Protein AF-A0A5B0PL78-F1 (afdb_monomer_lite)

Radius of gyration: 10.69 Å; chains: 1; bounding box: 26×30×20 Å

Secondary structure (DSSP, 8-state):
-PPBB---TT--EEEEEE-TTSEEEEEES-HHHHHHHHHTT-B-SEEEGGG-----

Organism: NCBI:txid56615

Structure (mmCIF, N/CA/C/O backbone):
data_AF-A0A5B0PL78-F1
#
_entry.id   AF-A0A5B0PL78-F1
#
loop_
_atom_site.group_PDB
_atom_site.id
_atom_site.type_symbol
_atom_site.label_atom_id
_atom_site.label_alt_id
_atom_site.label_comp_id
_atom_site.label_asym_id
_atom_site.label_entity_id
_atom_site.label_seq_id
_atom_site.pdbx_PDB_ins_code
_atom_site.Cartn_x
_atom_site.Cartn_y
_atom_site.Cartn_z
_atom_site.occupancy
_atom_site.B_iso_or_equiv
_atom_site.auth_seq_id
_atom_site.auth_comp_id
_atom_site.auth_asym_id
_atom_site.auth_atom_id
_atom_site.pdbx_PDB_model_num
ATOM 1 N N . MET A 1 1 ? 0.748 18.736 8.034 1.00 58.84 1 MET A N 1
ATOM 2 C CA . MET A 1 1 ? -0.443 17.898 7.777 1.00 58.84 1 MET A CA 1
ATOM 3 C C . MET A 1 1 ? 0.068 16.533 7.354 1.00 58.84 1 MET A C 1
ATOM 5 O O . MET A 1 1 ? 1.195 16.503 6.873 1.00 58.84 1 MET A O 1
ATOM 9 N N . PRO A 1 2 ? -0.669 15.434 7.573 1.00 69.06 2 PRO A N 1
ATOM 10 C CA . PRO A 1 2 ? -0.324 14.169 6.936 1.00 69.06 2 PRO A CA 1
ATOM 11 C C . PRO A 1 2 ? -0.241 14.395 5.424 1.00 69.06 2 PRO A C 1
ATOM 13 O O . PRO A 1 2 ? -1.114 15.057 4.863 1.00 69.06 2 PRO A O 1
ATOM 16 N N . GLU A 1 3 ? 0.840 13.943 4.800 1.00 86.00 3 GLU A N 1
ATOM 17 C CA . GLU A 1 3 ? 1.030 14.092 3.359 1.00 86.00 3 GLU A CA 1
ATOM 18 C C . GLU A 1 3 ? 0.518 12.831 2.664 1.00 86.00 3 GLU A C 1
ATOM 20 O O . GLU A 1 3 ? 0.732 11.711 3.140 1.00 86.00 3 GLU A O 1
ATOM 25 N N . GLU A 1 4 ? -0.183 13.018 1.551 1.00 91.12 4 GLU A N 1
ATOM 26 C CA . GLU A 1 4 ? -0.593 11.920 0.681 1.00 91.12 4 GLU A CA 1
ATOM 27 C C . GLU A 1 4 ? 0.615 11.385 -0.099 1.00 91.12 4 GLU A C 1
ATOM 29 O O . GLU A 1 4 ? 1.581 12.113 -0.355 1.00 91.12 4 GLU A O 1
ATOM 34 N N . PHE A 1 5 ? 0.568 10.116 -0.507 1.00 90.50 5 PHE A N 1
ATOM 35 C CA . PHE A 1 5 ? 1.545 9.579 -1.454 1.00 90.50 5 PHE A CA 1
ATOM 36 C C . PHE A 1 5 ? 0.896 8.951 -2.679 1.00 90.50 5 PHE A C 1
ATOM 38 O O . PHE A 1 5 ? -0.195 8.386 -2.632 1.00 90.50 5 PHE A O 1
ATOM 45 N N . SER A 1 6 ? 1.622 9.022 -3.793 1.00 91.75 6 SER A N 1
ATOM 46 C CA . SER A 1 6 ? 1.180 8.464 -5.067 1.00 91.75 6 SER A CA 1
ATOM 47 C C . SER A 1 6 ? 1.468 6.966 -5.144 1.00 91.75 6 SER A C 1
ATOM 49 O O . SER A 1 6 ? 2.601 6.528 -4.946 1.00 91.75 6 SER A O 1
ATOM 51 N N . PHE A 1 7 ? 0.474 6.179 -5.533 1.00 95.06 7 PHE A N 1
ATOM 52 C CA . PHE A 1 7 ? 0.610 4.755 -5.841 1.00 95.06 7 PHE A CA 1
ATOM 53 C C . PHE A 1 7 ? -0.101 4.438 -7.157 1.00 95.06 7 PHE A C 1
ATOM 55 O O . PHE A 1 7 ? -0.810 5.272 -7.723 1.00 95.06 7 PHE A O 1
ATOM 62 N N . GLN A 1 8 ? 0.133 3.241 -7.681 1.00 95.56 8 GLN A N 1
ATOM 63 C CA . GLN A 1 8 ? -0.468 2.761 -8.919 1.00 95.56 8 GLN A CA 1
ATOM 64 C C . GLN A 1 8 ? -0.978 1.329 -8.752 1.00 95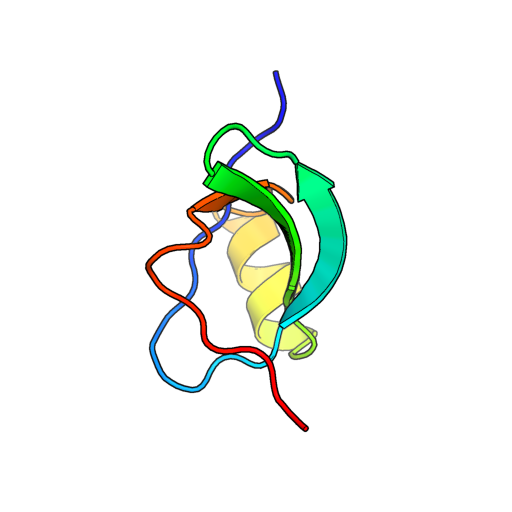.56 8 GLN A C 1
ATOM 66 O O . GLN A 1 8 ? -0.673 0.651 -7.772 1.00 95.56 8 GLN A O 1
ATOM 71 N N . ALA A 1 9 ? -1.746 0.854 -9.732 1.00 96.25 9 ALA A N 1
ATOM 72 C CA . ALA A 1 9 ? -2.225 -0.523 -9.738 1.00 96.25 9 ALA A CA 1
ATOM 73 C C . ALA A 1 9 ? -1.062 -1.522 -9.579 1.00 96.25 9 ALA A C 1
ATOM 75 O O . ALA A 1 9 ? -0.019 -1.381 -10.222 1.00 96.25 9 ALA A O 1
ATOM 76 N N . ASN A 1 10 ? -1.288 -2.554 -8.761 1.00 94.75 10 ASN A N 1
ATOM 77 C CA . ASN A 1 10 ? -0.319 -3.587 -8.371 1.00 94.75 10 ASN A CA 1
ATOM 78 C C . ASN A 1 10 ? 0.799 -3.138 -7.414 1.00 94.75 10 ASN A C 1
ATOM 80 O O . ASN A 1 10 ? 1.703 -3.930 -7.144 1.00 94.75 10 ASN A O 1
ATOM 84 N N . ASP A 1 11 ? 0.752 -1.917 -6.873 1.00 96.50 11 ASP A N 1
ATOM 85 C CA . ASP A 1 11 ? 1.563 -1.602 -5.699 1.00 96.50 11 ASP A CA 1
ATOM 86 C C . ASP A 1 11 ? 1.156 -2.449 -4.499 1.00 96.50 11 ASP A C 1
ATOM 88 O O . ASP A 1 11 ? -0.028 -2.620 -4.217 1.00 96.50 11 ASP A O 1
ATOM 92 N N . ILE A 1 12 ? 2.156 -2.938 -3.767 1.00 97.06 12 ILE A N 1
ATOM 93 C CA . ILE A 1 12 ? 1.944 -3.573 -2.470 1.00 97.06 12 ILE A CA 1
ATOM 94 C C . ILE A 1 12 ? 2.283 -2.554 -1.392 1.00 97.06 12 ILE A C 1
ATOM 96 O O . ILE A 1 12 ? 3.397 -2.023 -1.346 1.00 97.06 12 ILE A O 1
ATOM 100 N N . ILE A 1 13 ? 1.307 -2.282 -0.536 1.00 97.00 13 ILE A N 1
ATOM 101 C CA . ILE A 1 13 ? 1.382 -1.263 0.504 1.00 97.00 13 ILE A CA 1
ATOM 102 C C . ILE A 1 13 ? 1.252 -1.964 1.853 1.00 97.00 13 ILE A C 1
ATOM 104 O O . ILE A 1 13 ? 0.300 -2.709 2.083 1.00 97.00 13 ILE A O 1
ATOM 108 N N . ALA A 1 14 ? 2.202 -1.723 2.752 1.00 96.81 14 ALA A N 1
ATOM 109 C CA . ALA A 1 14 ? 2.061 -2.102 4.149 1.00 96.81 14 ALA A CA 1
ATOM 110 C C . ALA A 1 14 ? 1.177 -1.068 4.849 1.00 96.81 14 ALA A C 1
ATOM 112 O O . ALA A 1 14 ? 1.591 0.076 5.036 1.00 96.81 14 ALA A O 1
ATOM 113 N N . ILE A 1 15 ? -0.041 -1.464 5.219 1.00 96.56 15 ILE A N 1
ATOM 114 C CA . ILE A 1 15 ? -0.954 -0.616 5.990 1.00 96.56 15 ILE A CA 1
ATO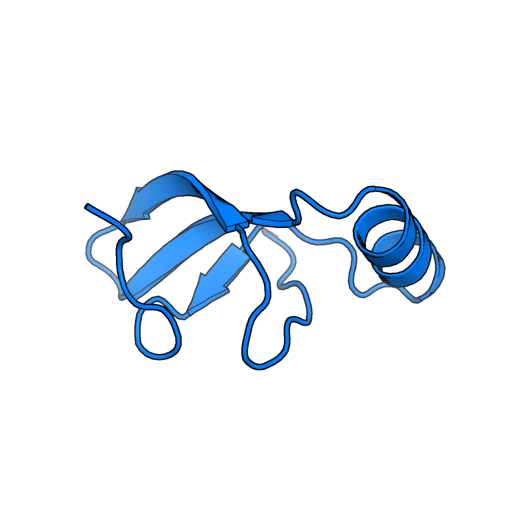M 115 C C . ILE A 1 15 ? -0.518 -0.613 7.457 1.00 96.56 15 ILE A C 1
ATOM 117 O O . ILE A 1 15 ? -0.374 -1.669 8.072 1.00 96.56 15 ILE A O 1
ATOM 121 N N . THR A 1 16 ? -0.315 0.579 8.017 1.00 96.00 16 THR A N 1
ATOM 122 C CA . THR A 1 16 ? 0.135 0.790 9.403 1.00 96.00 16 THR A CA 1
ATOM 123 C C . THR A 1 16 ? -0.977 1.306 10.313 1.00 96.00 16 THR A C 1
ATOM 125 O O . THR A 1 16 ? -0.948 1.038 11.514 1.00 96.00 16 THR A O 1
ATOM 128 N N . GLN A 1 17 ? -1.980 1.997 9.759 1.00 96.12 17 GLN A N 1
ATOM 129 C CA . GLN A 1 17 ? -3.178 2.439 10.476 1.00 96.12 17 GLN A CA 1
ATOM 130 C C . GLN A 1 17 ? -4.375 2.508 9.522 1.00 96.12 17 GLN A C 1
ATOM 132 O O . GLN A 1 17 ? -4.258 2.979 8.392 1.00 96.12 17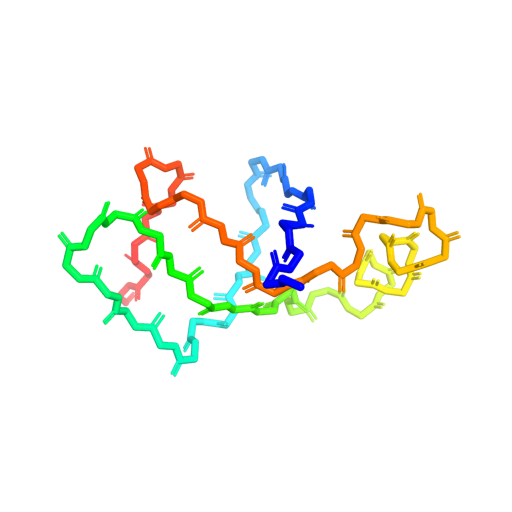 GLN A O 1
ATOM 137 N N . THR A 1 18 ? -5.536 2.064 9.999 1.00 96.00 18 THR A N 1
ATOM 138 C CA . THR A 1 18 ? -6.818 2.214 9.306 1.00 96.00 18 THR A CA 1
ATOM 139 C C . THR A 1 18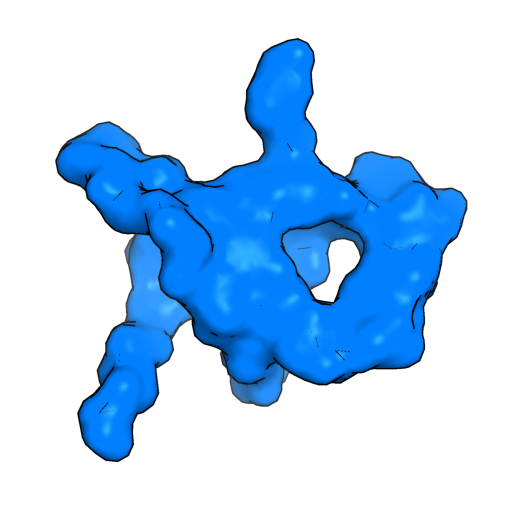 ? -7.706 3.162 10.096 1.00 96.00 18 THR A C 1
ATOM 141 O O . THR A 1 18 ? -8.021 2.866 11.250 1.00 96.00 18 THR A O 1
ATOM 144 N N . ASP A 1 19 ? -8.154 4.249 9.477 1.00 94.62 19 ASP A N 1
ATOM 145 C CA . ASP A 1 19 ? -9.121 5.168 10.071 1.00 94.62 19 ASP A CA 1
ATOM 146 C C . ASP A 1 19 ? -10.507 5.023 9.404 1.00 94.62 19 ASP A C 1
ATOM 148 O O . ASP A 1 19 ? -10.615 4.626 8.235 1.00 94.62 19 ASP A O 1
ATOM 152 N N . PRO A 1 20 ? -11.603 5.288 10.144 1.00 94.69 20 PRO A N 1
ATOM 153 C CA . PRO A 1 20 ? -12.971 5.112 9.651 1.00 94.69 20 PRO A CA 1
ATOM 154 C C . PRO A 1 20 ? -13.431 6.208 8.675 1.00 94.69 20 PRO A C 1
ATOM 156 O O . PRO A 1 20 ? -14.519 6.100 8.116 1.00 94.69 20 PRO A O 1
ATOM 159 N N . ASP A 1 21 ? -12.637 7.260 8.474 1.00 94.69 21 ASP A N 1
ATOM 160 C CA . ASP A 1 21 ? -12.926 8.366 7.552 1.00 94.69 21 ASP A CA 1
ATOM 161 C C . ASP A 1 21 ? -12.552 8.062 6.088 1.00 94.69 21 ASP A C 1
ATOM 163 O O . ASP A 1 21 ? -12.810 8.878 5.202 1.00 94.69 21 ASP A O 1
ATOM 167 N N . GLY A 1 22 ? -11.983 6.880 5.829 1.00 94.94 22 GLY A N 1
ATOM 168 C CA . GLY A 1 22 ? -11.573 6.437 4.498 1.00 94.94 22 GLY A CA 1
ATOM 169 C C . GLY A 1 22 ? -10.134 6.797 4.128 1.00 94.94 22 GLY A C 1
ATOM 170 O O . GLY A 1 22 ? -9.703 6.457 3.027 1.00 94.94 22 GLY A O 1
ATOM 171 N N . TRP A 1 23 ? -9.379 7.426 5.029 1.00 95.56 23 TRP A N 1
ATOM 172 C CA . TRP A 1 23 ? -7.968 7.742 4.835 1.00 95.56 23 TRP A CA 1
ATOM 173 C C . TRP A 1 23 ? -7.111 6.831 5.697 1.00 95.56 23 TRP A C 1
ATOM 175 O O . TRP A 1 23 ? -7.184 6.838 6.919 1.00 95.56 23 T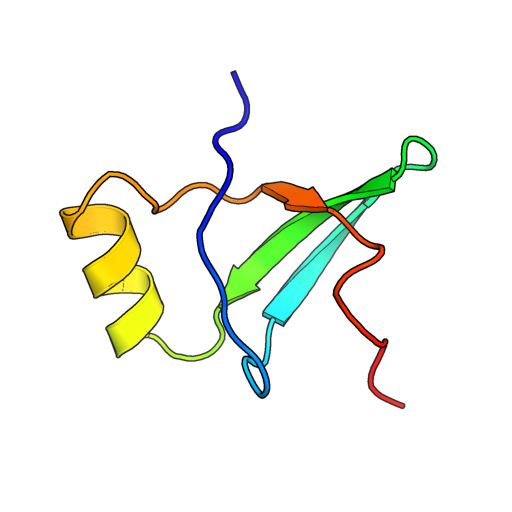RP A O 1
ATOM 185 N N . TRP A 1 24 ? -6.315 5.985 5.060 1.00 96.50 24 TRP A N 1
ATOM 186 C CA . TRP A 1 24 ? -5.442 5.047 5.756 1.00 96.50 24 TRP A CA 1
ATOM 187 C C . TRP A 1 24 ? -4.004 5.523 5.714 1.00 96.50 24 TRP A C 1
ATOM 189 O O . TRP A 1 24 ? -3.635 6.349 4.879 1.00 96.50 24 TRP A O 1
ATOM 199 N N . GLN A 1 25 ? -3.190 4.975 6.612 1.00 96.44 25 GLN A N 1
ATOM 200 C CA . GLN A 1 25 ? -1.752 5.181 6.599 1.00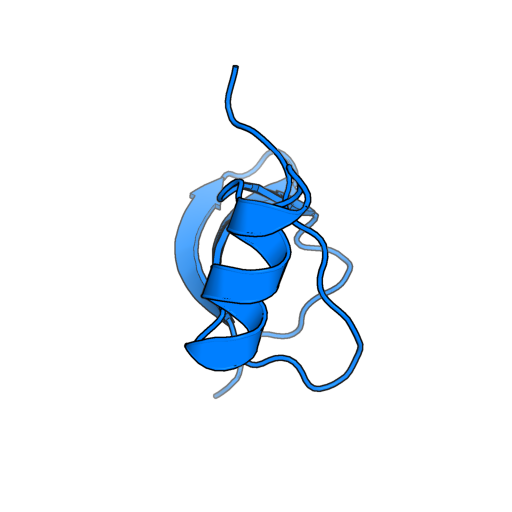 96.44 25 GLN A CA 1
ATOM 201 C C . GLN A 1 25 ? -1.026 3.914 6.166 1.00 96.44 25 GLN A C 1
ATOM 203 O O . GLN A 1 25 ? -1.383 2.805 6.574 1.00 96.44 25 GLN A O 1
ATOM 208 N N . GLY A 1 26 ? 0.020 4.083 5.365 1.00 95.69 26 GLY A N 1
ATOM 209 C CA . GLY A 1 26 ? 0.859 2.986 4.917 1.00 95.69 26 GLY A CA 1
ATOM 210 C C . GLY A 1 26 ? 2.102 3.432 4.164 1.00 95.69 26 GLY A C 1
ATOM 211 O O . GLY A 1 26 ? 2.346 4.619 3.954 1.00 95.69 26 GLY A O 1
ATOM 212 N N . GLU A 1 27 ? 2.896 2.447 3.759 1.00 95.75 27 GLU A N 1
ATOM 213 C CA . GLU A 1 27 ? 4.117 2.647 2.982 1.00 95.75 27 GLU A CA 1
ATOM 214 C C . GLU A 1 27 ? 4.227 1.642 1.830 1.00 95.75 27 GLU A C 1
ATOM 216 O O . GLU A 1 27 ? 3.847 0.477 1.959 1.00 95.75 27 GLU A O 1
ATOM 221 N N . LEU A 1 28 ? 4.769 2.082 0.690 1.00 96.69 28 LEU A N 1
ATOM 222 C CA . LEU A 1 28 ? 5.083 1.189 -0.430 1.00 96.69 28 LEU A CA 1
ATOM 223 C C . LEU A 1 28 ? 6.134 0.164 -0.003 1.00 96.69 28 LEU A C 1
ATOM 225 O O . LEU A 1 28 ? 7.216 0.557 0.429 1.00 96.69 28 LEU A O 1
ATOM 229 N N . LEU A 1 29 ? 5.886 -1.130 -0.209 1.00 96.50 29 LEU A N 1
ATOM 230 C CA . LEU A 1 29 ? 6.903 -2.163 0.023 1.00 96.50 29 LEU A CA 1
ATOM 231 C C . LEU A 1 29 ? 8.059 -2.092 -0.986 1.00 96.50 29 LEU A C 1
ATOM 233 O O . LEU A 1 29 ? 9.168 -2.518 -0.677 1.00 96.50 29 LEU A O 1
ATOM 237 N N . ASP A 1 30 ? 7.829 -1.516 -2.167 1.00 96.44 30 ASP A N 1
ATOM 238 C CA . ASP A 1 30 ? 8.892 -1.227 -3.131 1.00 96.44 30 ASP A CA 1
ATOM 239 C C . ASP A 1 30 ? 9.734 -0.022 -2.669 1.00 96.44 30 ASP A C 1
ATOM 241 O O . ASP A 1 30 ? 9.344 1.141 -2.800 1.00 96.44 30 ASP A O 1
ATOM 245 N N . ASP A 1 31 ? 10.924 -0.316 -2.143 1.00 95.25 31 ASP A N 1
ATOM 246 C CA . ASP A 1 31 ? 11.911 0.659 -1.669 1.00 95.25 31 ASP A CA 1
ATOM 247 C C . ASP A 1 31 ? 12.353 1.670 -2.739 1.00 95.25 31 ASP A C 1
ATOM 249 O O . ASP A 1 31 ? 12.611 2.835 -2.418 1.00 95.25 31 ASP A O 1
ATOM 253 N N . PHE A 1 32 ? 12.485 1.245 -4.001 1.00 95.94 32 PHE A N 1
ATOM 254 C CA . PHE A 1 32 ? 12.919 2.133 -5.080 1.00 95.94 32 PHE A CA 1
ATOM 255 C C . PHE A 1 32 ? 11.844 3.182 -5.345 1.00 95.94 32 PHE A C 1
ATOM 257 O O . PHE A 1 32 ? 12.133 4.381 -5.375 1.00 95.94 32 PHE A O 1
ATOM 264 N N . ARG A 1 33 ? 10.590 2.738 -5.453 1.00 94.56 33 ARG A N 1
ATOM 265 C CA . ARG A 1 33 ? 9.457 3.635 -5.685 1.00 94.56 33 ARG A CA 1
ATOM 266 C C . ARG A 1 33 ? 9.156 4.516 -4.487 1.00 94.56 33 ARG A C 1
ATOM 268 O O . ARG A 1 33 ? 8.904 5.701 -4.680 1.00 94.56 33 ARG A O 1
ATOM 275 N N . ARG A 1 34 ? 9.271 3.995 -3.262 1.00 93.56 34 ARG A N 1
ATOM 276 C CA . ARG A 1 34 ? 9.141 4.803 -2.039 1.00 93.56 34 ARG A CA 1
ATOM 277 C C . ARG A 1 34 ? 10.140 5.961 -2.042 1.00 93.56 34 ARG A C 1
ATOM 279 O O . ARG A 1 34 ? 9.743 7.112 -1.892 1.00 93.56 34 ARG A O 1
ATOM 286 N N . LYS A 1 35 ? 11.422 5.680 -2.306 1.00 94.62 35 LYS A N 1
ATOM 287 C CA . LYS A 1 35 ? 12.474 6.712 -2.382 1.00 94.62 35 LYS A CA 1
ATOM 288 C C . LYS A 1 35 ? 12.249 7.693 -3.531 1.00 94.62 35 LYS A C 1
ATOM 290 O O . LYS A 1 35 ? 12.458 8.890 -3.346 1.00 94.62 35 LYS A O 1
ATOM 295 N N . GLN A 1 36 ? 11.810 7.211 -4.694 1.00 94.88 36 GLN A N 1
ATOM 296 C CA . GLN A 1 36 ? 11.480 8.063 -5.836 1.00 94.88 36 GLN A CA 1
ATOM 297 C C . GLN A 1 36 ? 10.315 9.011 -5.513 1.00 94.88 36 GLN A C 1
ATOM 299 O O . GLN A 1 36 ? 10.396 10.202 -5.802 1.00 94.88 36 GLN A O 1
ATOM 304 N N . ASN A 1 37 ? 9.264 8.508 -4.868 1.00 92.88 37 ASN A N 1
ATOM 305 C CA . ASN A 1 37 ? 8.133 9.306 -4.413 1.00 92.88 37 ASN A CA 1
ATOM 306 C C . ASN A 1 37 ? 8.569 10.385 -3.418 1.00 92.88 37 ASN A C 1
ATOM 308 O O . ASN A 1 37 ? 8.245 11.552 -3.624 1.00 92.88 37 ASN A O 1
ATOM 312 N N . SER A 1 38 ? 9.364 10.032 -2.402 1.00 91.19 38 SER A N 1
ATOM 313 C CA . SER A 1 38 ? 9.918 11.008 -1.453 1.00 91.19 38 SER A CA 1
ATOM 314 C C . SER A 1 38 ? 10.779 12.069 -2.136 1.00 91.19 38 SER A C 1
ATOM 316 O O . SER A 1 38 ? 10.641 13.249 -1.826 1.00 91.19 38 SER A O 1
ATOM 318 N N . ALA A 1 39 ? 11.617 11.687 -3.103 1.00 93.38 39 ALA A N 1
ATOM 319 C CA . ALA A 1 39 ? 12.430 12.636 -3.864 1.00 93.38 39 ALA A CA 1
ATOM 320 C C . ALA A 1 39 ? 11.587 13.596 -4.726 1.00 93.38 39 ALA A C 1
ATOM 322 O O . ALA A 1 39 ? 11.996 14.733 -4.953 1.00 93.38 39 ALA A O 1
ATOM 323 N N . ASN A 1 40 ? 10.407 13.157 -5.172 1.00 91.12 40 ASN A N 1
ATOM 324 C CA . ASN A 1 40 ? 9.481 13.943 -5.988 1.00 91.12 40 ASN A CA 1
ATOM 325 C C . ASN A 1 40 ? 8.469 14.761 -5.162 1.00 91.12 40 ASN A C 1
ATOM 327 O O . ASN A 1 40 ? 7.591 15.387 -5.751 1.00 91.12 40 ASN A O 1
ATOM 331 N N . GLY A 1 41 ? 8.554 14.744 -3.826 1.00 87.56 41 GLY A N 1
ATOM 332 C CA . GLY A 1 41 ? 7.585 15.415 -2.947 1.00 87.56 41 GLY A CA 1
ATOM 333 C C . GLY A 1 41 ? 6.247 14.680 -2.790 1.00 87.56 41 GLY A C 1
ATOM 334 O O . GLY A 1 41 ? 5.310 15.245 -2.245 1.00 87.56 41 GLY A O 1
ATOM 335 N N . ASN A 1 42 ? 6.163 13.422 -3.232 1.00 87.81 42 ASN A N 1
ATOM 336 C CA . ASN A 1 42 ? 4.986 12.554 -3.117 1.00 87.81 42 ASN A CA 1
ATOM 337 C C . ASN A 1 42 ? 5.215 11.435 -2.085 1.00 87.81 42 ASN A C 1
ATOM 339 O O . ASN A 1 42 ? 4.700 10.334 -2.252 1.00 87.81 42 ASN A O 1
ATOM 343 N N . GLY A 1 43 ? 6.084 11.655 -1.095 1.00 86.31 43 GLY A N 1
ATOM 344 C CA . GLY A 1 43 ? 6.553 10.637 -0.147 1.00 86.31 43 GLY A CA 1
ATOM 345 C C . GLY A 1 43 ? 5.793 10.594 1.169 1.00 86.31 43 GLY A C 1
ATOM 346 O O . GLY A 1 43 ? 6.384 10.197 2.172 1.00 86.31 43 GLY A O 1
ATOM 347 N N . GLY A 1 44 ? 4.546 11.057 1.174 1.00 92.69 44 GLY A N 1
ATOM 348 C CA . GLY A 1 44 ? 3.679 10.990 2.334 1.00 92.69 44 GLY A CA 1
ATOM 349 C C . GLY A 1 44 ? 3.377 9.558 2.783 1.00 92.69 44 GLY A C 1
ATOM 350 O O . GLY A 1 44 ? 3.934 8.582 2.281 1.00 92.69 44 GLY A O 1
ATOM 351 N N . ASN A 1 45 ? 2.479 9.426 3.749 1.00 94.25 45 ASN A N 1
ATOM 352 C CA . ASN A 1 45 ? 2.079 8.129 4.288 1.00 94.25 45 ASN A CA 1
ATOM 353 C C . ASN A 1 45 ? 0.568 7.923 4.285 1.00 94.25 45 ASN A C 1
ATOM 355 O O . ASN A 1 45 ? 0.126 6.876 4.738 1.00 94.25 45 ASN A O 1
ATOM 359 N N . VAL A 1 46 ? -0.215 8.888 3.799 1.00 96.19 46 VAL A N 1
ATOM 360 C CA . VAL A 1 46 ? -1.675 8.793 3.747 1.00 96.19 46 VAL A CA 1
ATOM 361 C C . VAL A 1 46 ? -2.148 8.397 2.352 1.00 96.19 46 VAL A C 1
ATOM 363 O O . VAL A 1 46 ? -1.606 8.853 1.345 1.00 96.19 46 VAL A O 1
ATOM 366 N N . LEU A 1 47 ? -3.166 7.539 2.300 1.00 96.19 47 LEU A N 1
ATOM 367 C CA . LEU A 1 47 ? -3.804 7.085 1.072 1.00 96.19 47 LEU A CA 1
ATOM 368 C C . LEU A 1 47 ? -5.326 6.925 1.245 1.00 96.19 47 LEU A C 1
ATOM 370 O O . LEU A 1 47 ? -5.788 6.555 2.326 1.00 96.19 47 LEU A O 1
ATOM 374 N N . PRO A 1 48 ? -6.118 7.147 0.185 1.00 96.50 48 PRO A N 1
ATOM 375 C CA . PRO A 1 48 ? -7.540 6.829 0.189 1.00 96.50 48 PRO A CA 1
ATOM 376 C C . PRO A 1 48 ? -7.756 5.309 0.105 1.00 96.50 48 PRO A C 1
ATOM 378 O O . PRO A 1 48 ? -7.274 4.642 -0.815 1.00 96.50 48 PRO A O 1
ATOM 381 N N . SER A 1 49 ? -8.509 4.746 1.051 1.00 96.31 49 SER A N 1
ATOM 382 C CA . SER A 1 49 ? -8.701 3.292 1.167 1.00 96.31 49 SER A CA 1
ATOM 383 C C . SER A 1 49 ? -9.558 2.690 0.051 1.00 96.31 49 SER A C 1
ATOM 385 O O . SER A 1 49 ? -9.466 1.501 -0.230 1.00 96.31 49 SER A O 1
ATOM 387 N N . ASN A 1 50 ? -10.356 3.500 -0.650 1.00 96.44 50 ASN A N 1
ATOM 388 C CA . ASN A 1 50 ? -11.245 3.040 -1.720 1.00 96.44 50 ASN A CA 1
ATOM 389 C C . ASN A 1 50 ? -10.528 2.719 -3.050 1.00 96.44 50 ASN A C 1
ATOM 391 O O . ASN A 1 50 ? -11.200 2.427 -4.039 1.00 96.44 50 ASN A O 1
ATOM 395 N N . PHE A 1 51 ? -9.196 2.807 -3.090 1.00 96.81 51 PHE A N 1
ATOM 396 C CA . PHE A 1 51 ? -8.357 2.455 -4.242 1.00 96.81 51 PHE A CA 1
ATOM 397 C C . PHE A 1 51 ? -7.446 1.244 -3.978 1.00 96.81 51 PHE A C 1
ATOM 399 O O . PHE A 1 51 ? -6.581 0.946 -4.803 1.00 96.81 51 PHE A O 1
ATOM 406 N N . VAL A 1 52 ? -7.613 0.560 -2.842 1.00 95.62 52 VAL A N 1
ATOM 407 C CA . VAL A 1 52 ? -6.812 -0.610 -2.462 1.00 95.62 52 VAL A CA 1
ATOM 408 C C . VAL A 1 52 ? -7.707 -1.770 -2.038 1.00 95.62 52 VAL A C 1
ATOM 410 O O . VAL A 1 52 ? -8.786 -1.564 -1.489 1.00 95.62 52 VAL A O 1
ATOM 413 N N . ASP A 1 53 ? -7.220 -2.990 -2.252 1.00 96.00 53 ASP A N 1
ATOM 414 C CA . ASP A 1 53 ? -7.819 -4.215 -1.728 1.00 96.00 53 ASP A CA 1
ATOM 415 C C . ASP A 1 53 ? -6.879 -4.826 -0.684 1.00 96.00 53 ASP A C 1
ATOM 417 O O . ASP A 1 53 ? -5.662 -4.889 -0.883 1.00 96.00 53 ASP A O 1
ATOM 421 N N . LEU A 1 54 ? -7.436 -5.292 0.437 1.00 94.19 54 LEU A N 1
ATOM 422 C CA . LEU A 1 54 ? -6.660 -6.030 1.431 1.00 94.19 54 LEU A CA 1
ATOM 423 C C . LEU A 1 54 ? -6.302 -7.418 0.883 1.00 94.19 54 LEU A C 1
ATOM 425 O O . LEU A 1 54 ? -7.172 -8.170 0.442 1.00 94.19 54 LEU A O 1
ATOM 429 N N . LEU A 1 55 ? -5.014 -7.752 0.934 1.00 91.56 55 LEU A N 1
ATOM 430 C CA . LEU A 1 55 ? -4.504 -9.067 0.556 1.00 91.56 55 LEU A CA 1
ATOM 431 C C . LEU A 1 55 ? -4.721 -10.043 1.722 1.00 91.56 55 LEU A C 1
ATOM 433 O O . LEU A 1 55 ? -4.342 -9.734 2.852 1.00 91.56 55 LEU A O 1
ATOM 437 N N . ASN A 1 56 ? -5.320 -11.202 1.437 1.00 78.00 56 ASN A N 1
ATOM 438 C CA . ASN A 1 56 ? -5.521 -12.305 2.386 1.00 78.00 56 ASN A CA 1
ATOM 439 C C . ASN A 1 56 ? -4.526 -13.439 2.142 1.00 78.00 56 ASN A C 1
ATOM 441 O O . ASN A 1 56 ? -4.184 -13.668 0.959 1.00 78.00 56 ASN A O 1
#

InterPro domains:
  IPR001452 SH3 domain [PF00018] (2-30)
  IPR001452 SH3 domain [PS50002] (1-56)
  IPR036028 SH3-like domain superfamily [SSF50044] (2-55)

Sequence (56 aa):
MPEEFSFQANDIIAITQTDPDGWWQGELLDDFRRKQNSANGNGGNVLPSNFVDLLN

Foldseek 3Di:
DQAAADDDPPFDWDWPADDPVQKTFTATPPPVVLVVRVVVVRNGGIDGNVVDDDDD

pLDDT: mean 93.02, std 6.64, range [58.84, 97.06]